Protein AF-A0A2K3MN62-F1 (afdb_monomer_lite)

Structure (mmCIF, N/CA/C/O backbone):
data_AF-A0A2K3MN62-F1
#
_entry.id   AF-A0A2K3MN62-F1
#
loop_
_atom_site.group_PDB
_atom_site.id
_atom_site.type_symbol
_atom_site.label_atom_id
_atom_site.label_alt_id
_atom_site.label_comp_id
_atom_site.label_asym_id
_atom_site.label_entity_id
_atom_site.label_seq_id
_atom_site.pdbx_PDB_ins_code
_atom_site.Cartn_x
_atom_site.Cartn_y
_atom_site.Cartn_z
_atom_site.occupancy
_atom_site.B_iso_or_equiv
_atom_site.auth_seq_id
_atom_site.auth_comp_id
_atom_site.auth_asym_id
_atom_site.auth_atom_id
_atom_site.pdbx_PDB_model_num
ATOM 1 N N . MET A 1 1 ? -57.648 18.304 -19.392 1.00 37.34 1 MET A N 1
ATOM 2 C CA . MET A 1 1 ? -56.948 17.079 -18.950 1.00 37.34 1 MET A CA 1
ATOM 3 C C . MET A 1 1 ? -55.501 17.465 -18.726 1.00 37.34 1 MET A C 1
ATOM 5 O O . MET A 1 1 ? -54.920 18.055 -19.623 1.00 37.34 1 MET A O 1
ATOM 9 N N . ASN A 1 2 ? -55.002 17.269 -17.505 1.00 34.69 2 ASN A N 1
ATOM 10 C CA . ASN A 1 2 ? -53.705 17.764 -17.043 1.00 34.69 2 ASN A CA 1
ATOM 11 C C . ASN A 1 2 ? -52.551 16.911 -17.578 1.00 34.69 2 ASN A C 1
ATOM 13 O O . ASN A 1 2 ? -52.495 15.717 -17.295 1.00 34.69 2 ASN A O 1
ATOM 17 N N . GLU A 1 3 ? -51.595 17.553 -18.243 1.00 41.56 3 GLU A N 1
ATOM 18 C CA . GLU A 1 3 ? -50.238 17.041 -18.423 1.00 41.56 3 GLU A CA 1
ATOM 19 C C . GLU A 1 3 ? -49.426 17.368 -17.165 1.00 41.56 3 GLU A C 1
ATOM 21 O O . GLU A 1 3 ? -48.878 18.455 -17.017 1.00 41.56 3 GLU A O 1
ATOM 26 N N . ASN A 1 4 ? -49.411 16.455 -16.199 1.00 44.94 4 ASN A N 1
ATOM 27 C CA . ASN A 1 4 ? -48.505 16.523 -15.055 1.00 44.94 4 ASN A CA 1
ATOM 28 C C . ASN A 1 4 ? -48.290 15.109 -14.528 1.00 44.94 4 ASN A C 1
ATOM 30 O O . ASN A 1 4 ? -49.004 14.682 -13.631 1.00 44.94 4 ASN A O 1
ATOM 34 N N . LEU A 1 5 ? -47.343 14.377 -15.116 1.00 44.84 5 LEU A N 1
ATOM 35 C CA . LEU A 1 5 ? -46.689 13.216 -14.506 1.00 44.84 5 LEU A CA 1
ATOM 36 C C . LEU A 1 5 ? -45.568 12.745 -15.436 1.00 44.84 5 LEU A C 1
ATOM 38 O O . LEU A 1 5 ? -45.816 12.014 -16.383 1.00 44.84 5 LEU A O 1
ATOM 42 N N . LEU A 1 6 ? -44.359 13.249 -15.191 1.00 41.19 6 LEU A N 1
ATOM 43 C CA . LEU A 1 6 ? -43.084 12.514 -15.135 1.00 41.19 6 LEU A CA 1
ATOM 44 C C . LEU A 1 6 ? -41.941 13.548 -15.066 1.00 41.19 6 LEU A C 1
ATOM 46 O O . LEU A 1 6 ? -41.163 13.735 -15.996 1.00 41.19 6 LEU A O 1
ATOM 50 N N . GLN A 1 7 ? -41.836 14.249 -13.936 1.00 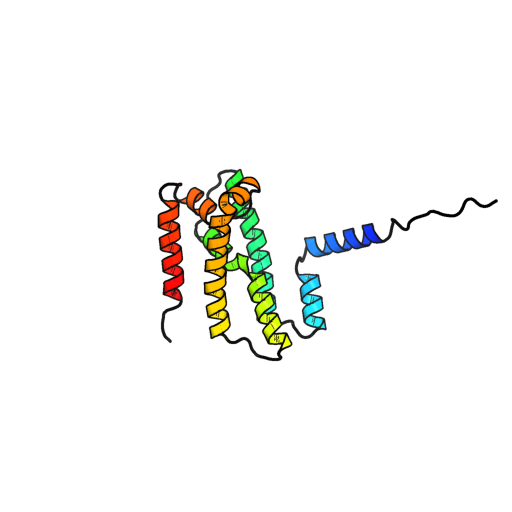39.44 7 GLN A N 1
ATOM 51 C CA . GLN A 1 7 ? -40.562 14.847 -13.538 1.00 39.44 7 GLN A CA 1
ATOM 52 C C . GLN A 1 7 ? -39.901 13.891 -12.551 1.00 39.44 7 GLN A C 1
ATOM 54 O O . GLN A 1 7 ? -40.246 13.844 -11.374 1.00 39.44 7 GLN A O 1
ATOM 59 N N . THR A 1 8 ? -38.964 13.092 -13.054 1.00 39.62 8 THR A N 1
ATOM 60 C CA . THR A 1 8 ? -37.990 12.378 -12.222 1.00 39.62 8 THR A CA 1
ATOM 61 C C . THR A 1 8 ? -37.116 13.397 -11.477 1.00 39.62 8 THR A C 1
ATOM 63 O O . THR A 1 8 ? -36.646 14.349 -12.111 1.00 39.62 8 THR A O 1
ATOM 66 N N . PRO A 1 9 ? -36.850 13.227 -10.170 1.00 37.03 9 PRO A N 1
ATOM 67 C CA . PRO A 1 9 ? -36.097 14.193 -9.377 1.00 37.03 9 PRO A CA 1
ATOM 68 C C . PRO A 1 9 ? -34.590 14.066 -9.659 1.00 37.03 9 PRO A C 1
ATOM 70 O O . PRO A 1 9 ? -33.856 13.484 -8.880 1.00 37.03 9 PRO A O 1
ATOM 73 N N . LYS A 1 10 ? -34.104 14.618 -10.777 1.00 45.34 10 LYS A N 1
ATOM 74 C CA . LYS A 1 10 ? -32.684 14.521 -11.183 1.00 45.34 10 LYS A CA 1
ATOM 75 C C . LYS A 1 10 ? -31.728 15.540 -10.534 1.00 45.34 10 LYS A C 1
ATOM 77 O O . LYS A 1 10 ? -30.553 15.542 -10.852 1.00 45.34 10 LYS A O 1
ATOM 82 N N . ARG A 1 11 ? -32.195 16.433 -9.649 1.00 44.00 11 ARG A N 1
ATOM 83 C CA . ARG A 1 11 ? -31.431 17.650 -9.277 1.00 44.00 11 ARG A CA 1
ATOM 84 C C . ARG A 1 11 ? -30.810 17.680 -7.875 1.00 44.00 11 ARG A C 1
ATOM 86 O O . ARG A 1 11 ? -30.104 18.636 -7.572 1.00 44.00 11 ARG A O 1
ATOM 93 N N . LYS A 1 12 ? -31.100 16.705 -7.005 1.00 44.28 12 LYS A N 1
ATOM 94 C CA . LYS A 1 12 ? -30.534 16.650 -5.638 1.00 44.28 12 LYS A CA 1
ATOM 95 C C . LYS A 1 12 ? -29.323 15.726 -5.529 1.00 44.28 12 LYS A C 1
ATOM 97 O O . LYS A 1 12 ? -28.398 16.070 -4.800 1.00 44.28 12 LYS A O 1
ATOM 102 N N . ASP A 1 13 ? -29.306 14.636 -6.290 1.00 50.78 13 ASP A N 1
ATOM 103 C CA . ASP A 1 13 ? -28.232 13.644 -6.212 1.00 50.78 13 ASP A CA 1
ATOM 104 C C . ASP A 1 13 ? -26.922 14.178 -6.802 1.00 50.78 13 ASP A C 1
ATOM 106 O O . ASP A 1 13 ? -25.899 14.103 -6.141 1.00 50.78 13 ASP A O 1
ATOM 110 N N . GLU A 1 14 ? -26.954 14.862 -7.952 1.00 53.00 14 GLU A N 1
ATOM 111 C CA . GLU A 1 14 ? -25.745 15.421 -8.590 1.00 53.00 14 GLU A CA 1
ATOM 112 C C . GLU A 1 14 ? -24.998 16.429 -7.701 1.00 53.00 14 GLU A C 1
ATOM 114 O O . GLU A 1 14 ? -23.770 16.457 -7.694 1.00 53.00 14 GLU A O 1
ATOM 119 N N . LYS A 1 15 ? -25.728 17.233 -6.917 1.00 51.88 15 LYS A N 1
ATOM 120 C CA . LYS A 1 15 ? -25.127 18.214 -6.006 1.00 51.88 15 LYS A CA 1
ATOM 121 C C . LYS A 1 15 ? -24.518 17.542 -4.774 1.00 51.88 15 LYS A C 1
ATOM 123 O O . LYS A 1 15 ? -23.412 17.890 -4.389 1.00 51.88 15 LYS A O 1
ATOM 128 N N . ALA A 1 16 ? -25.200 16.548 -4.203 1.00 54.53 16 ALA A N 1
ATOM 129 C CA . ALA A 1 16 ? -24.661 15.764 -3.095 1.00 54.53 16 ALA A CA 1
ATOM 130 C C . ALA A 1 16 ? -23.420 14.962 -3.521 1.00 54.53 16 ALA A C 1
ATOM 132 O O . ALA A 1 16 ? -22.454 14.886 -2.770 1.00 54.53 16 ALA A O 1
ATOM 133 N N . THR A 1 17 ? -23.405 14.419 -4.742 1.00 55.78 17 THR A N 1
ATOM 134 C CA . THR A 1 17 ? -22.232 13.743 -5.308 1.00 55.78 17 THR A CA 1
ATOM 135 C C . THR A 1 17 ? -21.089 14.723 -5.570 1.00 55.78 17 THR A C 1
ATOM 137 O O . THR A 1 17 ? -19.954 14.401 -5.247 1.00 55.78 17 THR A O 1
ATOM 140 N N . GLN A 1 18 ? -21.355 15.926 -6.090 1.00 57.38 18 GLN A N 1
ATOM 141 C CA . GLN A 1 18 ? -20.327 16.962 -6.263 1.00 57.38 18 GLN A CA 1
ATOM 142 C C . GLN A 1 18 ? -19.754 17.456 -4.930 1.00 57.38 18 GLN A C 1
ATOM 144 O O . GLN A 1 18 ? -18.541 17.619 -4.821 1.00 57.38 18 GLN A O 1
ATOM 149 N N . ASP A 1 19 ? -20.597 17.639 -3.913 1.00 57.22 19 ASP A N 1
ATOM 150 C CA . ASP A 1 19 ? -20.166 18.048 -2.575 1.00 57.22 19 ASP A CA 1
ATOM 151 C C . ASP A 1 19 ? -19.319 16.938 -1.917 1.00 57.22 19 ASP A C 1
ATOM 153 O O . ASP A 1 19 ? -18.248 17.225 -1.382 1.00 57.22 19 ASP A O 1
ATOM 157 N N . LEU A 1 20 ? -19.716 15.664 -2.048 1.00 54.09 20 LEU A N 1
ATOM 158 C CA . LEU A 1 20 ? -18.921 14.510 -1.607 1.00 54.09 20 LEU A CA 1
ATOM 159 C C . LEU A 1 20 ? -17.579 14.425 -2.346 1.00 54.09 20 LEU A C 1
ATOM 161 O O . LEU A 1 20 ? -16.540 14.329 -1.703 1.00 54.09 20 LEU A O 1
ATOM 165 N N . VAL A 1 21 ? -17.578 14.532 -3.679 1.00 58.81 21 VAL A N 1
ATOM 166 C CA . VAL A 1 21 ? -16.357 14.535 -4.506 1.00 58.81 21 VAL A CA 1
ATOM 167 C C . VAL A 1 21 ? -15.427 15.683 -4.111 1.00 58.81 21 VAL A C 1
ATOM 169 O O . VAL A 1 21 ? -14.222 15.472 -4.007 1.00 58.81 21 VAL A O 1
ATOM 172 N N . SER A 1 22 ? -15.963 16.871 -3.815 1.00 58.47 22 SER A N 1
ATOM 173 C CA . SER A 1 22 ? -15.163 18.008 -3.341 1.00 58.47 22 SER A CA 1
ATOM 174 C C . SER A 1 22 ? -14.563 17.770 -1.951 1.00 58.47 22 SER A C 1
ATOM 176 O O . SER A 1 22 ? -13.442 18.196 -1.693 1.00 58.47 22 SER A O 1
ATOM 178 N N . CYS A 1 23 ? -15.269 17.036 -1.085 1.00 53.66 23 CYS A N 1
ATOM 179 C CA . CYS A 1 23 ? -14.828 16.701 0.267 1.00 53.66 23 CYS A CA 1
ATOM 180 C C . CYS A 1 23 ? -13.682 15.672 0.248 1.00 53.66 23 CYS A C 1
ATOM 182 O O . CYS A 1 23 ? -12.660 15.894 0.894 1.00 53.66 23 CYS A O 1
ATOM 184 N N . PHE A 1 24 ? -13.794 14.625 -0.581 1.00 58.75 24 PHE A N 1
ATOM 185 C CA . PHE A 1 24 ? -12.728 13.633 -0.794 1.00 58.75 24 PHE A CA 1
ATOM 186 C C . PHE A 1 24 ? -11.491 14.205 -1.503 1.00 58.75 24 PHE A C 1
ATOM 188 O O . PHE A 1 24 ? -10.403 13.652 -1.384 1.00 58.75 24 PHE A O 1
ATOM 195 N N . SER A 1 25 ? -11.644 15.306 -2.249 1.00 63.03 25 SER A N 1
ATOM 196 C CA . SER A 1 25 ? -10.536 15.943 -2.978 1.00 63.03 25 SER A CA 1
ATOM 197 C C . SER A 1 25 ? -9.485 16.580 -2.062 1.00 63.03 25 SER A C 1
ATOM 199 O O . SER A 1 25 ? -8.339 16.731 -2.477 1.00 63.03 25 SER A O 1
ATOM 201 N N . THR A 1 26 ? -9.868 16.999 -0.852 1.00 70.75 26 THR A N 1
ATOM 202 C CA . THR A 1 26 ? -8.968 17.679 0.099 1.00 70.75 26 THR A CA 1
ATOM 203 C C . THR A 1 26 ? -8.601 16.830 1.307 1.00 70.75 26 THR A C 1
ATOM 205 O O . THR A 1 26 ? -7.539 17.049 1.878 1.00 70.75 26 THR A O 1
ATOM 208 N N . ASP A 1 27 ? -9.475 15.902 1.694 1.00 81.69 27 ASP A N 1
ATOM 209 C CA . ASP A 1 27 ? -9.282 14.993 2.823 1.00 81.69 27 ASP A CA 1
ATOM 210 C C . ASP A 1 27 ? -9.977 13.659 2.491 1.00 81.69 27 ASP A C 1
ATOM 212 O O . ASP A 1 27 ? -11.195 13.525 2.674 1.00 81.69 27 ASP A O 1
ATOM 216 N N . PRO A 1 28 ? -9.248 12.685 1.916 1.00 84.94 28 PRO A N 1
ATOM 217 C CA . PRO A 1 28 ? -9.854 11.452 1.431 1.00 84.94 28 PRO A CA 1
ATOM 218 C C . PRO A 1 28 ? -10.399 10.578 2.564 1.00 84.94 28 PRO A C 1
ATOM 220 O O . PRO A 1 28 ? -11.356 9.830 2.348 1.00 84.94 28 PRO A O 1
ATOM 223 N N . PHE A 1 29 ? -9.844 10.693 3.774 1.00 91.44 29 PHE A N 1
ATOM 224 C CA . PHE A 1 29 ? -10.260 9.896 4.926 1.00 91.44 29 PHE A CA 1
ATOM 225 C C . PHE A 1 29 ? -11.131 10.659 5.925 1.00 91.44 29 PHE A C 1
ATOM 227 O O . PHE A 1 29 ? -11.757 10.017 6.765 1.00 91.44 29 PHE A O 1
ATOM 234 N N . GLY A 1 30 ? -11.276 11.978 5.822 1.00 90.81 30 GLY A N 1
ATOM 235 C CA . GLY A 1 30 ? -12.077 12.813 6.727 1.00 90.81 30 GLY A CA 1
ATOM 236 C C . GLY A 1 30 ? -13.489 12.296 7.019 1.00 90.81 30 GLY A C 1
ATOM 237 O O . GLY A 1 30 ? -13.876 12.198 8.194 1.00 90.81 30 GLY A O 1
ATOM 238 N N . PRO A 1 31 ? -14.271 11.888 5.998 1.00 91.06 31 PRO A N 1
ATOM 239 C CA . PRO A 1 31 ? -15.571 11.262 6.224 1.00 91.06 31 PRO A CA 1
ATOM 240 C C . PRO A 1 31 ? -15.480 9.965 7.043 1.00 91.06 31 PRO A C 1
ATOM 242 O O . PRO A 1 31 ? -16.325 9.714 7.903 1.00 91.06 31 PRO A O 1
ATOM 245 N N . LEU A 1 32 ? -14.447 9.153 6.806 1.00 92.25 32 LEU A N 1
ATOM 246 C CA . LEU A 1 32 ? -14.221 7.888 7.503 1.00 92.25 32 LEU A CA 1
ATOM 247 C C . LEU A 1 32 ? -13.774 8.115 8.955 1.00 92.25 32 LEU A C 1
ATOM 249 O O . LEU A 1 32 ? -14.336 7.506 9.865 1.00 92.25 32 LEU A O 1
ATOM 253 N N . VAL A 1 33 ? -12.846 9.050 9.179 1.00 94.31 33 VAL A N 1
ATOM 254 C CA . VAL A 1 33 ? -12.392 9.488 10.509 1.00 94.31 33 VAL A CA 1
ATOM 255 C C . VAL A 1 33 ? -13.583 9.958 11.340 1.00 94.31 33 VAL A C 1
ATOM 257 O O . VAL A 1 33 ? -13.785 9.469 12.449 1.00 94.31 33 VAL A O 1
ATOM 260 N N . THR A 1 34 ? -14.448 10.800 10.768 1.00 93.62 34 THR A N 1
ATOM 261 C CA . THR A 1 34 ? -15.668 11.282 11.437 1.00 93.62 34 THR A CA 1
ATOM 262 C C . THR A 1 34 ? -16.569 10.125 11.888 1.00 93.62 34 THR A C 1
ATOM 264 O O . THR A 1 34 ? -17.111 10.141 12.995 1.00 93.62 34 THR A O 1
ATOM 267 N N . ILE A 1 35 ? -16.738 9.095 11.050 1.00 94.56 35 ILE A N 1
ATOM 268 C CA . ILE A 1 35 ? -17.539 7.912 11.396 1.00 94.56 35 ILE A CA 1
ATOM 269 C C . ILE A 1 35 ? -16.867 7.114 12.517 1.00 94.56 35 ILE A C 1
ATOM 271 O O . ILE A 1 35 ? -17.548 6.700 13.458 1.00 94.56 35 ILE A O 1
ATOM 275 N N . PHE A 1 36 ? -15.553 6.897 12.446 1.00 95.81 36 PHE A N 1
ATOM 276 C CA . PHE A 1 36 ? -14.817 6.173 13.481 1.00 95.81 36 PHE A CA 1
ATOM 277 C C . PHE A 1 36 ? -14.880 6.892 14.829 1.00 95.81 36 PHE A C 1
ATOM 279 O O . PHE A 1 36 ? -15.127 6.241 15.844 1.00 95.81 36 PHE A O 1
ATOM 286 N N . GLU A 1 37 ? -14.763 8.218 14.853 1.00 95.31 37 GLU A N 1
ATOM 287 C CA . GLU A 1 37 ? -14.919 9.021 16.070 1.00 95.31 37 GLU A CA 1
ATOM 288 C C . GLU A 1 37 ? -16.318 8.884 16.670 1.00 95.31 37 GLU A C 1
ATOM 290 O O . GLU A 1 37 ? -16.462 8.557 17.848 1.00 95.31 37 GLU A O 1
ATOM 295 N N . GLN A 1 38 ? -17.367 9.056 15.858 1.00 96.31 38 GLN A N 1
ATOM 296 C CA . GLN A 1 38 ? -18.760 8.951 16.314 1.00 96.31 38 GLN A CA 1
ATOM 297 C C . GLN A 1 38 ? -19.103 7.568 16.878 1.00 96.31 38 GLN A C 1
ATOM 299 O O . GLN A 1 38 ? -20.002 7.436 17.711 1.00 96.31 38 GLN A O 1
ATOM 304 N N . ARG A 1 39 ? -18.410 6.527 16.411 1.00 94.88 39 ARG A N 1
ATOM 305 C CA . ARG A 1 39 ? -18.577 5.143 16.867 1.00 94.88 39 ARG A CA 1
ATOM 306 C C . ARG A 1 39 ? -17.635 4.768 18.014 1.00 94.88 39 ARG A C 1
ATOM 308 O O . ARG A 1 39 ? -17.741 3.648 18.502 1.00 94.88 39 ARG A O 1
ATOM 315 N N . GLY A 1 40 ? -16.749 5.668 18.447 1.00 94.62 40 GLY A N 1
ATOM 316 C CA . GLY A 1 40 ? -15.738 5.385 19.468 1.00 94.62 40 GLY A CA 1
ATOM 317 C C . GLY A 1 40 ? -14.683 4.368 19.021 1.00 94.62 40 GLY A C 1
ATOM 318 O O . GLY A 1 40 ? -14.126 3.669 19.858 1.00 94.62 40 GLY A O 1
ATOM 319 N N . LEU A 1 41 ? -14.452 4.252 17.709 1.00 96.44 41 LEU A N 1
ATOM 320 C CA . LEU A 1 41 ? -13.504 3.318 17.092 1.00 96.44 41 LEU A CA 1
ATOM 321 C C . LEU A 1 41 ? -12.178 3.982 16.709 1.00 96.44 41 LEU A C 1
ATOM 323 O O . LEU A 1 41 ? -11.214 3.275 16.429 1.00 96.44 41 LEU A O 1
ATOM 327 N N . LEU A 1 42 ? -12.118 5.317 16.655 1.00 96.75 42 LEU A N 1
ATOM 328 C CA . LEU A 1 42 ? -10.892 6.013 16.274 1.00 96.75 42 LEU A CA 1
ATOM 329 C C . LEU A 1 42 ? -9.828 5.866 17.370 1.00 96.75 42 LEU A C 1
ATOM 331 O O . LEU A 1 42 ? -10.073 6.145 18.543 1.00 96.75 42 LEU A O 1
ATOM 335 N N . THR A 1 43 ? -8.625 5.475 16.962 1.00 96.00 43 THR A N 1
ATOM 336 C CA . THR A 1 43 ? -7.432 5.438 17.812 1.00 96.00 43 THR A CA 1
ATOM 337 C C . THR A 1 43 ? -6.290 6.154 17.108 1.00 96.00 43 THR A C 1
ATOM 339 O O . THR A 1 43 ? -6.297 6.250 15.883 1.00 96.00 43 THR A O 1
ATOM 342 N N . GLU A 1 44 ? -5.281 6.597 17.862 1.00 95.50 44 GLU A N 1
ATOM 343 C CA . GLU A 1 44 ? -4.066 7.203 17.295 1.00 95.50 44 GLU A CA 1
ATOM 344 C C . GLU A 1 44 ? -3.417 6.298 16.239 1.00 95.50 44 GLU A C 1
ATOM 346 O O . GLU A 1 44 ? -3.034 6.767 15.173 1.00 95.50 44 GLU A O 1
ATOM 351 N N . ARG A 1 45 ? -3.393 4.982 16.489 1.00 95.12 45 ARG A N 1
ATOM 352 C CA . ARG A 1 45 ? -2.846 4.007 15.544 1.00 95.12 45 ARG A CA 1
ATOM 353 C C . ARG A 1 45 ? -3.660 3.933 14.251 1.00 95.12 45 ARG A C 1
ATOM 355 O O . ARG A 1 45 ? -3.070 3.929 13.185 1.00 95.12 45 ARG A O 1
ATOM 362 N N . ILE A 1 46 ? -4.996 3.929 14.322 1.00 96.31 46 ILE A N 1
ATOM 363 C CA . ILE A 1 46 ? -5.848 3.959 13.115 1.00 96.31 46 ILE A CA 1
ATOM 364 C C . ILE A 1 46 ? -5.640 5.261 12.336 1.00 96.31 46 ILE A C 1
ATOM 366 O O . ILE A 1 46 ? -5.539 5.220 11.115 1.00 96.31 46 ILE A O 1
ATOM 370 N N . THR A 1 47 ? -5.548 6.402 13.024 1.00 96.38 47 THR A N 1
ATOM 371 C CA . THR A 1 47 ? -5.264 7.693 12.381 1.00 96.38 47 THR A CA 1
ATOM 372 C C . THR A 1 47 ? -3.935 7.661 11.629 1.00 96.38 47 THR A C 1
ATOM 374 O O . THR A 1 47 ? -3.864 8.134 10.498 1.00 96.38 47 THR A O 1
ATOM 377 N N . GLU A 1 48 ? -2.900 7.068 12.224 1.00 95.69 48 GLU A N 1
ATOM 378 C CA . GLU A 1 48 ? -1.591 6.955 11.585 1.00 95.69 48 GLU A CA 1
ATOM 379 C C . GLU A 1 48 ? -1.612 6.024 10.365 1.00 95.69 48 GLU A C 1
ATOM 381 O O . GLU A 1 48 ? -1.050 6.369 9.329 1.00 95.69 48 GLU A O 1
ATOM 386 N N . GLU A 1 49 ? -2.327 4.896 10.424 1.00 95.56 49 GLU A N 1
ATOM 387 C CA . GLU A 1 49 ? -2.474 4.031 9.246 1.00 95.56 49 GLU A CA 1
ATOM 388 C C . GLU A 1 49 ? -3.256 4.710 8.111 1.00 95.56 49 GLU A C 1
ATOM 390 O O . GLU A 1 49 ? -2.924 4.544 6.940 1.00 95.56 49 GLU A O 1
ATOM 395 N N . LEU A 1 50 ? -4.257 5.538 8.418 1.00 96.12 50 LEU A N 1
ATOM 396 C CA . LEU A 1 50 ? -4.934 6.336 7.389 1.00 96.12 50 LEU A CA 1
ATOM 397 C C . LEU A 1 50 ? -3.980 7.368 6.766 1.00 96.12 50 LEU A C 1
ATOM 399 O O . LEU A 1 50 ? -3.954 7.523 5.546 1.00 96.12 50 LEU A O 1
ATOM 403 N N . ARG A 1 51 ? -3.125 8.010 7.575 1.00 95.38 51 ARG A N 1
ATOM 404 C CA . ARG A 1 51 ? -2.068 8.909 7.081 1.00 95.38 51 ARG A CA 1
ATOM 405 C C . ARG A 1 51 ? -1.083 8.175 6.164 1.00 95.38 51 ARG A C 1
ATOM 407 O O . ARG A 1 51 ? -0.671 8.724 5.142 1.00 95.38 51 ARG A O 1
ATOM 414 N N . HIS A 1 52 ? -0.727 6.932 6.495 1.00 95.00 52 HIS A N 1
ATOM 415 C CA . HIS A 1 52 ? 0.074 6.066 5.628 1.00 95.00 52 HIS A CA 1
ATOM 416 C C . HIS A 1 52 ? -0.598 5.815 4.275 1.00 95.00 52 HIS A C 1
ATOM 418 O O . HIS A 1 52 ? 0.092 5.834 3.258 1.00 95.00 52 HIS A O 1
ATOM 424 N N . GLY A 1 53 ? -1.923 5.659 4.236 1.00 94.75 53 GLY A N 1
ATOM 425 C CA . GLY A 1 53 ? -2.673 5.538 2.985 1.00 94.75 53 GLY A CA 1
ATOM 426 C C . GLY A 1 53 ? -2.590 6.784 2.098 1.00 94.75 53 GLY A C 1
ATOM 427 O O . GLY A 1 53 ? -2.402 6.676 0.886 1.00 94.75 53 GLY A O 1
ATOM 428 N N . GLU A 1 54 ? -2.660 7.986 2.681 1.00 94.06 54 GLU A N 1
ATOM 429 C CA . GLU A 1 54 ? -2.484 9.236 1.920 1.00 94.06 54 GLU A CA 1
ATOM 430 C C . GLU A 1 54 ? -1.076 9.340 1.332 1.00 94.06 54 GLU A C 1
ATOM 432 O O . GLU A 1 54 ? -0.884 9.742 0.178 1.00 94.06 54 GLU A O 1
ATOM 437 N N . GLU A 1 55 ? -0.088 8.951 2.135 1.00 95.75 55 GLU A N 1
ATOM 438 C CA . GLU A 1 55 ? 1.313 8.945 1.752 1.00 95.75 55 GLU A CA 1
ATOM 439 C C . GLU A 1 55 ? 1.597 7.923 0.645 1.00 95.75 55 GLU A C 1
ATOM 441 O O . GLU A 1 55 ? 2.233 8.277 -0.352 1.00 95.75 55 GLU A O 1
ATOM 446 N N . TYR A 1 56 ? 1.062 6.703 0.764 1.00 95.94 56 TYR A N 1
ATOM 447 C CA . TYR A 1 56 ? 1.098 5.692 -0.292 1.00 95.94 56 TYR A CA 1
ATOM 448 C C . TYR A 1 56 ? 0.520 6.248 -1.589 1.00 95.94 56 TYR A C 1
ATOM 450 O O . TYR A 1 56 ? 1.173 6.194 -2.627 1.00 95.94 56 TYR A O 1
ATOM 458 N N . TRP A 1 57 ? -0.661 6.864 -1.535 1.00 94.62 57 TRP A N 1
ATOM 459 C CA . TRP A 1 57 ? -1.319 7.366 -2.736 1.00 94.62 57 TRP A CA 1
ATOM 460 C C . TRP A 1 57 ? -0.506 8.465 -3.440 1.00 94.62 57 TRP A C 1
ATOM 462 O O . TRP A 1 57 ? -0.436 8.535 -4.671 1.00 94.62 57 TRP A O 1
ATOM 472 N N . ALA A 1 58 ? 0.137 9.358 -2.684 1.00 95.00 58 ALA A N 1
ATOM 473 C CA . ALA A 1 58 ? 1.063 10.337 -3.253 1.00 95.00 58 ALA A CA 1
ATOM 474 C C . ALA A 1 58 ? 2.282 9.668 -3.906 1.00 95.00 58 ALA A C 1
ATOM 476 O O . ALA A 1 58 ? 2.687 10.063 -5.004 1.00 95.00 58 ALA A O 1
ATOM 477 N N . LEU A 1 59 ? 2.831 8.651 -3.250 1.00 96.50 59 LEU A N 1
ATOM 478 C CA . LEU A 1 59 ? 4.025 7.940 -3.679 1.00 96.50 59 LEU A CA 1
ATOM 479 C C . LEU A 1 59 ? 3.783 7.079 -4.923 1.00 96.50 59 LEU A C 1
ATOM 481 O O . LEU A 1 59 ? 4.552 7.159 -5.876 1.00 96.50 59 LEU A O 1
ATOM 485 N N . GLU A 1 60 ? 2.677 6.341 -4.962 1.00 96.25 60 GLU A N 1
ATOM 486 C CA . GLU A 1 60 ? 2.226 5.556 -6.110 1.00 96.25 60 GLU A CA 1
ATOM 487 C C . GLU A 1 60 ? 2.143 6.426 -7.368 1.00 96.25 60 GLU A C 1
ATOM 489 O O . GLU A 1 60 ? 2.757 6.110 -8.387 1.00 96.25 60 GLU A O 1
ATOM 494 N N . ARG A 1 61 ? 1.461 7.577 -7.289 1.00 95.75 61 ARG A N 1
ATOM 495 C CA . ARG A 1 61 ? 1.349 8.508 -8.423 1.00 95.75 61 ARG A CA 1
ATOM 496 C C . ARG A 1 61 ? 2.701 9.051 -8.859 1.00 95.75 61 ARG A C 1
ATOM 498 O O . ARG A 1 61 ? 2.950 9.148 -10.057 1.00 95.75 61 ARG A O 1
ATOM 505 N N . LYS A 1 62 ? 3.573 9.399 -7.908 1.00 96.81 62 LYS A N 1
ATOM 506 C CA . LYS A 1 62 ? 4.939 9.857 -8.199 1.00 96.81 62 LYS A CA 1
ATOM 507 C C . LYS A 1 62 ? 5.714 8.783 -8.971 1.00 96.81 62 LYS A C 1
ATOM 509 O O . LYS A 1 62 ? 6.305 9.090 -10.002 1.00 96.81 62 LYS A O 1
ATOM 514 N N . LEU A 1 63 ? 5.679 7.537 -8.504 1.00 97.50 63 LEU A N 1
ATOM 515 C CA . LEU A 1 63 ? 6.404 6.417 -9.107 1.00 97.50 63 LEU A CA 1
ATOM 516 C C . LEU A 1 63 ? 5.845 6.038 -10.484 1.00 97.50 63 LEU A C 1
ATOM 518 O O . LEU A 1 63 ? 6.602 5.881 -11.440 1.00 97.50 63 LEU A O 1
ATOM 522 N N . CYS A 1 64 ? 4.523 5.963 -10.621 1.00 96.44 64 CYS A N 1
ATOM 523 C CA . CYS A 1 64 ? 3.873 5.647 -11.892 1.00 96.44 64 CYS A CA 1
ATOM 524 C C . CYS A 1 64 ? 4.040 6.772 -12.926 1.00 96.44 64 CYS A C 1
ATOM 526 O O . CYS A 1 64 ? 4.147 6.501 -14.121 1.00 96.44 64 CYS A O 1
ATOM 528 N N . HIS A 1 65 ? 4.111 8.032 -12.488 1.00 96.81 65 HIS A N 1
ATOM 529 C CA . HIS A 1 65 ? 4.458 9.157 -13.359 1.00 96.81 65 HIS A CA 1
ATOM 530 C C . HIS A 1 65 ? 5.913 9.072 -13.838 1.00 96.81 65 HIS A C 1
ATOM 532 O O . HIS A 1 65 ? 6.168 9.207 -15.034 1.00 96.81 65 HIS A O 1
ATOM 538 N N . ALA A 1 66 ? 6.851 8.776 -12.931 1.00 96.69 66 ALA A N 1
ATOM 539 C CA . ALA A 1 66 ? 8.259 8.586 -13.275 1.00 96.69 66 ALA A CA 1
ATOM 540 C C . ALA A 1 66 ? 8.462 7.433 -14.275 1.00 96.69 66 ALA A C 1
ATOM 542 O O . ALA A 1 66 ? 9.290 7.537 -15.177 1.00 96.69 66 ALA A O 1
ATOM 543 N N . LEU A 1 67 ? 7.666 6.361 -14.175 1.00 94.69 67 LEU A N 1
ATOM 544 C CA . LEU A 1 67 ? 7.679 5.268 -15.150 1.00 94.69 67 LEU A CA 1
ATOM 545 C C . LEU A 1 67 ? 7.283 5.719 -16.560 1.00 94.69 67 LEU A C 1
ATOM 547 O O . LEU A 1 67 ? 7.933 5.308 -17.517 1.00 94.69 67 LEU A O 1
ATOM 551 N N . ILE A 1 68 ? 6.247 6.554 -16.694 1.00 94.88 68 ILE A N 1
ATOM 552 C CA . ILE A 1 68 ? 5.789 7.060 -17.999 1.00 94.88 68 ILE A CA 1
ATOM 553 C C . ILE A 1 68 ? 6.828 7.990 -18.632 1.00 94.88 68 ILE A C 1
ATOM 555 O O 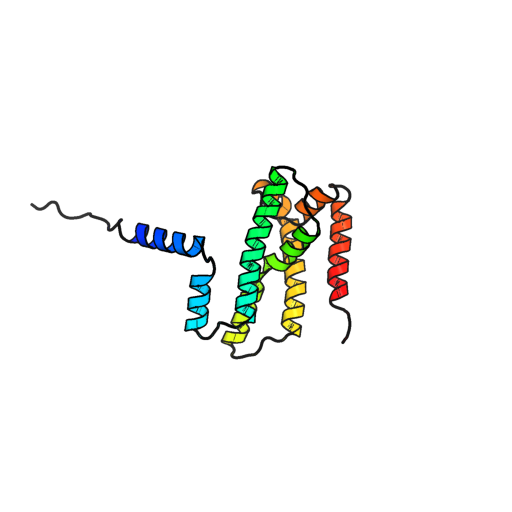. ILE A 1 68 ? 7.062 7.911 -19.835 1.00 94.88 68 ILE A O 1
ATOM 559 N N . ASN A 1 69 ? 7.430 8.878 -17.841 1.00 95.62 69 ASN A N 1
ATOM 560 C CA . ASN A 1 69 ? 8.376 9.874 -18.355 1.00 95.62 69 ASN A CA 1
ATOM 561 C C . ASN A 1 69 ? 9.821 9.371 -18.427 1.00 95.62 69 ASN A C 1
ATOM 563 O O . ASN A 1 69 ? 10.706 10.123 -18.823 1.00 95.62 69 ASN A O 1
ATOM 567 N N . GLU A 1 70 ? 10.059 8.121 -18.030 1.00 92.44 70 GLU A N 1
ATOM 568 C CA . GLU A 1 70 ? 11.393 7.535 -17.910 1.00 92.44 70 GLU A CA 1
ATOM 569 C C . GLU A 1 70 ? 12.312 8.300 -16.936 1.00 92.44 70 GLU A C 1
ATOM 571 O O . GLU A 1 70 ? 13.537 8.236 -17.050 1.00 92.44 70 GLU A O 1
ATOM 576 N N . ASP A 1 71 ? 11.744 8.945 -15.917 1.00 95.56 71 ASP A N 1
ATOM 577 C CA . ASP A 1 71 ? 12.502 9.632 -14.869 1.00 95.56 71 ASP A CA 1
ATOM 578 C C . ASP A 1 71 ? 13.228 8.636 -13.943 1.00 95.56 71 ASP A C 1
ATOM 580 O O . ASP A 1 71 ? 12.949 7.432 -13.921 1.00 95.56 71 ASP A O 1
ATOM 584 N N . GLU A 1 72 ? 14.194 9.137 -13.169 1.00 94.88 72 GLU A N 1
ATOM 585 C CA . GLU A 1 72 ? 14.892 8.345 -12.155 1.00 94.88 72 GLU A CA 1
ATOM 586 C C . GLU A 1 72 ? 13.926 7.888 -11.050 1.00 94.88 72 GLU A C 1
ATOM 588 O O . GLU A 1 72 ? 13.174 8.684 -10.486 1.00 94.88 72 GLU A O 1
ATOM 593 N N . ILE A 1 73 ? 13.979 6.595 -10.718 1.00 96.50 73 ILE A N 1
ATOM 594 C CA . ILE A 1 73 ? 13.220 5.999 -9.617 1.00 96.50 73 ILE A CA 1
ATOM 595 C C . ILE A 1 73 ? 14.188 5.642 -8.496 1.00 96.50 73 ILE A C 1
ATOM 597 O O . ILE A 1 73 ? 15.123 4.866 -8.696 1.00 96.50 73 ILE A O 1
ATOM 601 N N . LEU A 1 74 ? 13.940 6.188 -7.307 1.00 95.06 74 LEU A N 1
ATOM 602 C CA . LEU A 1 74 ? 14.724 5.887 -6.116 1.00 95.06 74 LEU A CA 1
ATOM 603 C C . LEU A 1 74 ? 14.214 4.605 -5.462 1.00 95.06 74 LEU A C 1
ATOM 605 O O . LEU A 1 74 ? 13.012 4.438 -5.256 1.00 95.06 74 LEU A O 1
ATOM 609 N N . ILE A 1 75 ? 15.138 3.720 -5.083 1.00 92.81 75 ILE A N 1
ATOM 610 C CA . ILE A 1 75 ? 14.781 2.472 -4.401 1.00 92.81 75 ILE A CA 1
ATOM 611 C C . ILE A 1 75 ? 14.048 2.748 -3.083 1.00 92.81 75 ILE A C 1
ATOM 613 O O . ILE A 1 75 ? 13.042 2.105 -2.818 1.00 92.81 75 ILE A O 1
ATOM 617 N N . ASP A 1 76 ? 14.459 3.758 -2.314 1.00 93.19 76 ASP A N 1
ATOM 618 C CA . ASP A 1 76 ? 13.830 4.094 -1.029 1.00 93.19 76 ASP A CA 1
ATOM 619 C C . ASP A 1 76 ? 12.345 4.467 -1.176 1.00 93.19 76 ASP A C 1
ATOM 621 O O . ASP A 1 76 ? 11.530 4.096 -0.332 1.00 93.19 76 ASP A O 1
ATOM 625 N N . ASP A 1 77 ? 11.972 5.143 -2.270 1.00 95.62 77 ASP A N 1
ATOM 626 C CA . ASP A 1 77 ? 10.572 5.453 -2.579 1.00 95.62 77 ASP A CA 1
ATOM 627 C C . ASP A 1 77 ? 9.778 4.172 -2.883 1.00 95.62 77 ASP A C 1
ATOM 629 O O . ASP A 1 77 ? 8.663 4.001 -2.401 1.00 95.62 77 ASP A O 1
ATOM 633 N N . VAL A 1 78 ? 10.350 3.241 -3.650 1.00 94.19 78 VAL A N 1
ATOM 634 C CA . VAL A 1 78 ? 9.703 1.955 -3.969 1.00 94.19 78 VAL A CA 1
ATOM 635 C C . VAL A 1 78 ? 9.499 1.130 -2.703 1.00 94.19 78 VAL A C 1
ATOM 637 O O . VAL A 1 78 ? 8.411 0.624 -2.455 1.00 94.19 78 VAL A O 1
ATOM 640 N N . MET A 1 79 ? 10.531 1.042 -1.871 1.00 90.31 79 MET A N 1
ATOM 641 C CA . MET A 1 79 ? 10.517 0.287 -0.619 1.00 90.31 79 MET A CA 1
ATOM 642 C C . MET A 1 79 ? 9.453 0.830 0.330 1.00 90.31 79 MET A C 1
ATOM 644 O O . MET A 1 79 ? 8.662 0.079 0.897 1.00 90.31 79 MET A O 1
ATOM 648 N N . LYS A 1 80 ? 9.389 2.158 0.447 1.00 92.69 80 LYS A N 1
ATOM 649 C CA . LYS A 1 80 ? 8.364 2.833 1.228 1.00 92.69 80 LYS A CA 1
ATOM 650 C C . LYS A 1 80 ? 6.963 2.571 0.674 1.00 92.69 80 LYS A C 1
ATOM 652 O O . LYS A 1 80 ? 6.066 2.302 1.461 1.00 92.69 80 LYS A O 1
ATOM 657 N N . ALA A 1 81 ? 6.769 2.596 -0.646 1.00 94.44 81 ALA A N 1
ATOM 658 C CA . ALA A 1 81 ? 5.466 2.318 -1.250 1.00 94.44 81 ALA A CA 1
ATOM 659 C C . ALA A 1 81 ? 4.957 0.920 -0.888 1.00 94.44 81 ALA A C 1
ATOM 661 O O . ALA A 1 81 ? 3.819 0.793 -0.449 1.00 94.44 81 ALA A O 1
ATOM 662 N N . ILE A 1 82 ? 5.811 -0.103 -0.969 1.00 90.88 82 ILE A N 1
ATOM 663 C CA . ILE A 1 82 ? 5.421 -1.483 -0.642 1.00 90.88 82 ILE A CA 1
ATOM 664 C C . ILE A 1 82 ? 4.993 -1.593 0.827 1.00 90.88 82 ILE A C 1
ATOM 666 O O . ILE A 1 82 ? 3.964 -2.184 1.129 1.00 90.88 82 ILE A O 1
ATOM 670 N N . HIS A 1 83 ? 5.734 -0.964 1.744 1.00 88.44 83 HIS A N 1
ATOM 671 C CA . HIS A 1 83 ? 5.383 -0.962 3.167 1.00 88.44 83 HIS A CA 1
ATOM 672 C C . HIS A 1 83 ? 4.118 -0.166 3.500 1.00 88.44 83 HIS A C 1
ATOM 674 O O . HIS A 1 83 ? 3.538 -0.375 4.561 1.00 88.44 83 HIS A O 1
ATOM 680 N N . LEU A 1 84 ? 3.689 0.768 2.652 1.00 92.88 84 LEU A N 1
ATOM 681 C CA . LEU A 1 84 ? 2.483 1.564 2.893 1.00 92.88 84 LEU A CA 1
ATOM 682 C C . LEU A 1 84 ? 1.251 1.025 2.148 1.00 92.88 84 LEU A C 1
ATOM 684 O O . LEU A 1 84 ? 0.142 1.406 2.514 1.00 92.88 84 LEU A O 1
ATOM 688 N N . LYS A 1 85 ? 1.431 0.145 1.151 1.00 91.25 85 LYS A N 1
ATOM 689 C CA . LYS A 1 85 ? 0.372 -0.340 0.248 1.00 91.25 85 LYS A CA 1
ATOM 690 C C . LYS A 1 85 ? -0.815 -0.947 1.007 1.00 91.25 85 LYS A C 1
ATOM 692 O O . LYS A 1 85 ? -1.944 -0.528 0.783 1.00 91.25 85 LYS A O 1
ATOM 697 N N . SER A 1 86 ? -0.553 -1.804 1.994 1.00 91.50 86 SER A N 1
ATOM 698 C CA . SER A 1 86 ? -1.588 -2.526 2.762 1.00 91.50 86 SER A CA 1
ATOM 699 C C . SER A 1 86 ? -2.096 -1.792 4.016 1.00 91.50 86 SER A C 1
ATOM 701 O O . SER A 1 86 ? -2.474 -2.414 5.015 1.00 91.50 86 SER A O 1
ATOM 703 N N . PHE A 1 87 ? -2.079 -0.457 4.031 1.00 93.19 87 PHE A N 1
ATOM 704 C CA . PHE A 1 87 ? -2.546 0.315 5.191 1.00 93.19 87 PHE A CA 1
ATOM 705 C C . PHE A 1 87 ? -4.006 -0.004 5.568 1.00 93.19 87 PHE A C 1
ATOM 707 O O . PHE A 1 87 ? -4.367 -0.023 6.746 1.00 93.19 87 PHE A O 1
ATOM 714 N N . ASP A 1 88 ? -4.856 -0.271 4.578 1.00 92.50 88 ASP A N 1
ATOM 715 C CA . ASP A 1 88 ? -6.275 -0.570 4.743 1.00 92.50 88 ASP A CA 1
ATOM 716 C C . ASP A 1 88 ? -6.498 -1.907 5.465 1.00 92.50 88 ASP A C 1
ATOM 718 O O . ASP A 1 88 ? -7.360 -2.005 6.345 1.00 92.50 88 ASP A O 1
ATOM 722 N N . TYR A 1 89 ? -5.661 -2.903 5.183 1.00 92.19 89 TYR A N 1
ATOM 723 C CA . TYR A 1 89 ? -5.631 -4.182 5.878 1.00 92.19 89 TYR A CA 1
ATOM 724 C C . TYR A 1 89 ? -5.264 -4.019 7.362 1.00 92.19 89 TYR A C 1
ATOM 726 O O . TYR A 1 89 ? -5.896 -4.625 8.240 1.00 92.19 89 TYR A O 1
ATOM 734 N N . ARG A 1 90 ? -4.303 -3.139 7.678 1.00 93.69 90 ARG A N 1
ATOM 735 C CA . ARG A 1 90 ? -3.971 -2.769 9.067 1.00 93.69 90 ARG A CA 1
ATOM 736 C C . ARG A 1 90 ? -5.117 -2.043 9.755 1.00 93.69 90 ARG A C 1
ATOM 738 O O . ARG A 1 90 ? -5.481 -2.418 10.871 1.00 93.69 90 ARG A O 1
ATOM 745 N N . VAL A 1 91 ? -5.729 -1.057 9.094 1.00 95.38 91 VAL A N 1
ATOM 746 C CA . VAL A 1 91 ? -6.914 -0.352 9.612 1.00 95.38 91 VAL A CA 1
ATOM 747 C C . VAL A 1 91 ? -8.029 -1.350 9.926 1.00 95.38 91 VAL A C 1
ATOM 749 O O . VAL A 1 91 ? -8.590 -1.308 11.021 1.00 95.38 91 VAL A O 1
ATOM 752 N N . LEU A 1 92 ? -8.316 -2.289 9.020 1.00 95.62 92 LEU A N 1
ATOM 753 C CA . LEU A 1 92 ? -9.345 -3.309 9.216 1.00 95.62 92 LEU A CA 1
ATOM 754 C C . LEU A 1 92 ? -9.070 -4.169 10.456 1.00 95.62 92 LEU A C 1
ATOM 756 O O . LEU A 1 92 ? -9.962 -4.352 11.286 1.00 95.62 92 LEU A O 1
ATOM 760 N N . ASN A 1 93 ? -7.841 -4.658 10.627 1.00 95.25 93 ASN A N 1
ATOM 761 C CA . ASN A 1 93 ? -7.476 -5.468 11.790 1.00 95.25 93 ASN A CA 1
ATOM 762 C C . ASN A 1 93 ? -7.555 -4.676 13.102 1.00 95.25 93 ASN A C 1
ATOM 764 O O . ASN A 1 93 ? -8.091 -5.170 14.096 1.00 95.25 93 ASN A O 1
ATOM 768 N N . LEU A 1 94 ? -7.105 -3.421 13.109 1.00 95.81 94 LEU A N 1
ATOM 769 C CA . LEU A 1 94 ? -7.231 -2.544 14.274 1.00 95.81 94 LEU A CA 1
ATOM 770 C C . LEU A 1 94 ? -8.696 -2.292 14.641 1.00 95.81 94 LEU A C 1
ATOM 772 O O . LEU A 1 94 ? -9.050 -2.335 15.821 1.00 95.81 94 LEU A O 1
ATOM 776 N N . LEU A 1 95 ? -9.565 -2.093 13.648 1.00 96.69 95 LEU A N 1
ATOM 777 C CA . LEU A 1 95 ? -11.003 -1.959 13.869 1.00 96.69 95 LEU A CA 1
ATOM 778 C C . LEU A 1 95 ? -11.603 -3.231 14.475 1.00 96.69 95 LEU A C 1
ATOM 780 O O . LEU A 1 95 ? -12.423 -3.130 15.386 1.00 96.69 95 LEU A O 1
ATOM 784 N N . LEU A 1 96 ? -11.179 -4.422 14.039 1.00 96.50 96 LEU A N 1
ATOM 785 C CA . LEU A 1 96 ? -11.632 -5.688 14.629 1.00 96.50 96 LEU A CA 1
ATOM 786 C C . LEU A 1 96 ? -11.260 -5.801 16.115 1.00 96.50 96 LEU A C 1
ATOM 788 O O . LEU A 1 96 ? -12.073 -6.298 16.898 1.00 96.50 96 LEU A O 1
ATOM 792 N N . TYR A 1 97 ? -10.090 -5.301 16.523 1.00 96.69 97 TYR A N 1
ATOM 793 C CA . TYR A 1 97 ? -9.719 -5.194 17.939 1.00 96.69 97 TYR A CA 1
ATOM 794 C C . TYR A 1 97 ? -10.613 -4.210 18.700 1.00 96.69 97 TYR A C 1
ATOM 796 O O . TYR A 1 97 ? -11.138 -4.555 19.763 1.00 96.69 97 TYR A O 1
ATOM 804 N N . GLN A 1 98 ? -10.846 -3.016 18.141 1.00 95.31 98 GLN A N 1
ATOM 805 C CA . GLN A 1 98 ? -11.711 -2.010 18.768 1.00 95.31 98 GLN A CA 1
ATOM 806 C C . GLN A 1 98 ? -13.145 -2.518 18.945 1.00 95.31 98 GLN A C 1
ATOM 808 O O . GLN A 1 98 ? -13.735 -2.353 20.011 1.00 95.31 98 GLN A O 1
ATOM 813 N N . LEU A 1 99 ? -13.688 -3.215 17.943 1.00 96.44 99 LEU A N 1
ATOM 814 C CA . LEU A 1 99 ? -15.024 -3.812 17.998 1.00 96.44 99 LEU A CA 1
ATOM 815 C C . LEU A 1 99 ? -15.148 -4.910 19.066 1.00 96.44 99 LEU A C 1
ATOM 817 O O . LEU A 1 99 ? -16.237 -5.124 19.595 1.00 96.44 99 LEU A O 1
ATOM 821 N N . GLN A 1 100 ? -14.049 -5.588 19.405 1.00 96.00 100 GLN A N 1
ATOM 822 C CA . GLN A 1 100 ? -13.995 -6.571 20.492 1.00 96.00 100 GLN A CA 1
ATOM 823 C C . GLN A 1 100 ? -13.755 -5.933 21.869 1.00 96.00 100 GLN A C 1
ATOM 825 O O . GLN A 1 100 ? -13.796 -6.633 22.881 1.00 96.00 100 GLN A O 1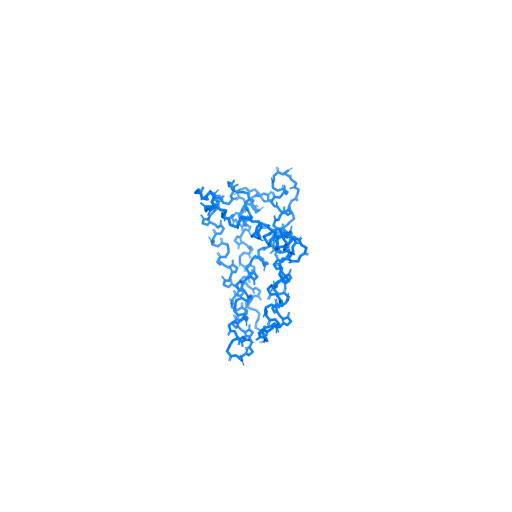
ATOM 830 N N . GLY A 1 101 ? -13.495 -4.623 21.932 1.00 94.81 101 GLY A N 1
ATOM 831 C CA . GLY A 1 101 ? -13.075 -3.946 23.160 1.00 94.81 101 GLY A CA 1
ATOM 832 C C . GLY A 1 101 ? -11.697 -4.404 23.652 1.00 94.81 101 GLY A C 1
ATOM 833 O O . GLY A 1 101 ? -11.414 -4.320 24.847 1.00 94.81 101 GLY A O 1
ATOM 834 N N . ALA A 1 102 ? -10.857 -4.919 22.751 1.00 93.94 102 ALA A N 1
ATOM 835 C CA . ALA A 1 102 ? -9.534 -5.442 23.056 1.00 93.94 102 ALA A CA 1
ATOM 836 C C . ALA A 1 102 ? -8.439 -4.484 22.571 1.00 93.94 102 ALA A C 1
ATOM 838 O O . ALA A 1 102 ? -8.579 -3.796 21.559 1.00 93.94 102 ALA A O 1
ATOM 839 N N . LYS A 1 103 ? -7.310 -4.458 23.286 1.00 93.44 103 LYS A N 1
ATOM 840 C CA . LYS A 1 103 ? -6.096 -3.809 22.782 1.00 93.44 103 LYS A CA 1
ATOM 841 C C . LYS A 1 103 ? -5.513 -4.669 21.657 1.00 93.44 103 LYS A C 1
ATOM 843 O O . LYS A 1 103 ? -5.533 -5.893 21.770 1.00 93.44 103 LYS A O 1
ATOM 848 N N . ALA A 1 104 ? -4.982 -4.028 20.616 1.00 93.81 104 ALA A N 1
ATOM 849 C CA . ALA A 1 104 ? -4.225 -4.717 19.577 1.00 93.81 104 ALA A CA 1
ATOM 850 C C . ALA A 1 104 ? -3.070 -5.519 20.199 1.00 93.81 104 ALA A C 1
ATOM 852 O O . ALA A 1 104 ? -2.337 -5.003 21.048 1.00 93.81 104 ALA A O 1
ATOM 853 N N . ASP A 1 105 ? -2.950 -6.783 19.801 1.00 94.31 105 ASP A N 1
ATOM 854 C CA . ASP A 1 105 ? -1.829 -7.640 20.175 1.00 94.31 105 ASP A CA 1
ATOM 855 C C . ASP A 1 105 ? -0.651 -7.314 19.255 1.00 94.31 105 ASP A C 1
ATOM 857 O O . ASP A 1 105 ? -0.752 -7.473 18.040 1.00 94.31 105 ASP A O 1
ATOM 861 N N . GLU A 1 106 ? 0.454 -6.832 19.823 1.00 92.00 106 GLU A N 1
ATOM 862 C CA . GLU A 1 106 ? 1.602 -6.390 19.027 1.00 92.00 106 GLU A CA 1
ATOM 863 C C . GLU A 1 106 ? 2.263 -7.536 18.257 1.00 92.00 106 GLU A C 1
ATOM 865 O O . GLU A 1 106 ? 2.680 -7.320 17.124 1.00 92.00 106 GLU A O 1
ATOM 870 N N . LEU A 1 107 ? 2.279 -8.758 18.805 1.00 92.81 107 LEU A N 1
ATOM 871 C CA . LEU A 1 107 ? 2.827 -9.918 18.100 1.00 92.81 107 LEU A CA 1
ATOM 872 C C . LEU A 1 107 ? 1.959 -10.268 16.888 1.00 92.81 107 LEU A C 1
ATOM 874 O O . LEU A 1 107 ? 2.469 -10.604 15.821 1.00 92.81 107 LEU A O 1
ATOM 878 N N . HIS A 1 108 ? 0.636 -10.170 17.038 1.00 91.31 108 HIS A N 1
ATOM 879 C CA . HIS A 1 108 ? -0.270 -10.361 15.911 1.00 91.31 108 HIS A CA 1
ATOM 880 C C . HIS A 1 108 ? -0.084 -9.265 14.858 1.00 91.31 108 HIS A C 1
ATOM 882 O O . HIS A 1 108 ? -0.016 -9.576 13.674 1.00 91.31 108 HIS A O 1
ATOM 888 N N . MET A 1 109 ? 0.045 -8.000 15.265 1.00 89.94 109 MET A N 1
ATOM 889 C CA . MET A 1 109 ? 0.251 -6.898 14.321 1.00 89.94 109 MET A CA 1
ATOM 890 C C . MET A 1 109 ? 1.592 -7.001 13.579 1.00 89.94 109 MET A C 1
ATOM 892 O O . MET A 1 109 ? 1.642 -6.711 12.386 1.00 89.94 109 MET A O 1
ATOM 896 N N . GLU A 1 110 ? 2.657 -7.448 14.247 1.00 88.06 110 GLU A N 1
ATOM 897 C CA . GLU A 1 110 ? 3.949 -7.729 13.612 1.00 88.06 110 GLU A CA 1
ATOM 898 C C . GLU A 1 110 ? 3.832 -8.870 12.594 1.00 88.06 110 GLU A C 1
ATOM 900 O O . GLU A 1 110 ? 4.263 -8.732 11.448 1.00 88.06 110 GLU A O 1
ATOM 905 N N . PHE A 1 111 ? 3.167 -9.966 12.972 1.00 89.50 111 PHE A N 1
ATOM 906 C CA . PHE A 1 111 ? 2.893 -11.071 12.057 1.00 89.50 111 PHE A CA 1
ATOM 907 C C . PHE A 1 111 ? 2.111 -10.609 10.817 1.00 89.50 111 PHE A C 1
ATOM 909 O O . PHE A 1 111 ? 2.468 -10.969 9.693 1.00 89.50 111 PHE A O 1
ATOM 916 N N . LEU A 1 112 ? 1.068 -9.791 11.005 1.00 88.00 112 LEU A N 1
ATOM 917 C CA . LEU A 1 112 ? 0.281 -9.244 9.899 1.00 88.00 112 LEU A CA 1
ATOM 918 C C . LEU A 1 112 ? 1.136 -8.388 8.963 1.00 88.00 112 LEU A C 1
ATOM 920 O O . LEU A 1 112 ? 0.972 -8.521 7.758 1.00 88.00 112 LEU A O 1
ATOM 924 N N . SER A 1 113 ? 2.073 -7.586 9.481 1.00 85.44 113 SER A N 1
ATOM 925 C CA . SER A 1 113 ? 2.949 -6.750 8.645 1.00 85.44 113 SER A CA 1
ATOM 926 C C . SER A 1 113 ? 3.876 -7.566 7.731 1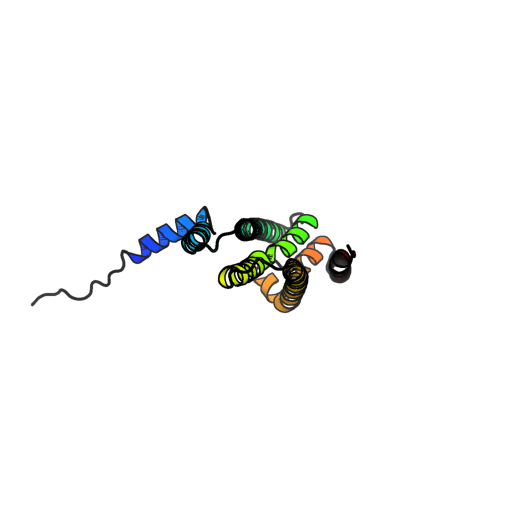.00 85.44 113 SER A C 1
ATOM 928 O O . SER A 1 113 ? 4.157 -7.168 6.602 1.00 85.44 113 SER A O 1
ATOM 930 N N . ILE A 1 114 ? 4.329 -8.739 8.177 1.00 84.81 114 ILE A N 1
ATOM 931 C CA . ILE A 1 114 ? 5.114 -9.645 7.325 1.00 84.81 114 ILE A CA 1
ATOM 932 C C . ILE A 1 114 ? 4.197 -10.343 6.317 1.00 84.81 114 ILE A C 1
ATOM 934 O O . ILE A 1 114 ? 4.533 -10.469 5.140 1.00 84.81 114 ILE A O 1
ATOM 938 N N . SER A 1 115 ? 3.034 -10.811 6.780 1.00 87.62 115 SER A N 1
ATOM 939 C CA . SER A 1 115 ? 2.075 -11.522 5.937 1.00 87.62 115 SER A CA 1
ATOM 940 C C . SER A 1 115 ? 1.520 -10.635 4.826 1.00 87.62 115 SER A C 1
ATOM 942 O O . SER A 1 115 ? 1.406 -11.113 3.704 1.00 87.62 115 SER A O 1
ATOM 944 N N . GLU A 1 116 ? 1.180 -9.376 5.118 1.00 88.75 116 GLU A N 1
ATOM 945 C CA . GLU A 1 116 ? 0.691 -8.420 4.117 1.00 88.75 116 GLU A CA 1
ATOM 946 C C . GLU A 1 116 ? 1.761 -8.199 3.053 1.00 88.75 116 GLU A C 1
ATOM 948 O O . GLU A 1 116 ? 1.494 -8.378 1.875 1.00 88.75 116 GLU A O 1
ATOM 953 N N . PHE A 1 117 ? 3.008 -7.967 3.465 1.00 86.75 117 PHE A N 1
ATOM 954 C CA . PHE A 1 117 ? 4.108 -7.726 2.545 1.00 86.75 117 PHE A CA 1
ATOM 955 C C . PHE A 1 117 ? 4.311 -8.891 1.564 1.00 86.75 117 PHE A C 1
ATOM 957 O O . PHE A 1 117 ? 4.502 -8.682 0.367 1.00 86.75 117 PHE A O 1
ATOM 964 N N . LEU A 1 118 ? 4.247 -10.132 2.057 1.00 89.12 118 LEU A N 1
ATOM 965 C CA . LEU A 1 118 ? 4.359 -11.317 1.205 1.00 89.12 118 LEU A CA 1
ATOM 966 C C . LEU A 1 118 ? 3.167 -11.474 0.256 1.00 89.12 118 LEU A C 1
ATOM 968 O O . LEU A 1 118 ? 3.362 -11.929 -0.872 1.00 89.12 118 LEU A O 1
ATOM 972 N N . VAL A 1 119 ? 1.959 -11.122 0.703 1.00 90.62 119 VAL A N 1
ATOM 973 C CA . VAL A 1 119 ? 0.754 -11.128 -0.137 1.00 90.62 119 VAL A CA 1
ATOM 974 C C . VAL A 1 119 ? 0.876 -10.076 -1.237 1.00 90.62 119 VAL A C 1
ATOM 976 O O . VAL A 1 119 ? 0.777 -10.450 -2.396 1.00 90.62 119 VAL A O 1
ATOM 979 N N . GLU A 1 120 ? 1.242 -8.832 -0.919 1.00 91.00 120 GLU A N 1
ATOM 980 C CA . GLU A 1 120 ? 1.427 -7.761 -1.914 1.00 91.00 120 GLU A CA 1
ATOM 981 C C . GLU A 1 120 ? 2.447 -8.133 -2.992 1.00 91.00 120 GLU A C 1
ATOM 983 O O . GLU A 1 120 ? 2.207 -7.949 -4.181 1.00 91.00 120 GLU A O 1
ATOM 988 N N . VAL A 1 121 ? 3.598 -8.694 -2.599 1.00 91.19 121 VAL A N 1
ATOM 989 C CA . VAL A 1 121 ? 4.600 -9.123 -3.584 1.00 91.19 121 VAL A CA 1
ATOM 990 C C . VAL A 1 121 ? 4.077 -10.294 -4.418 1.00 91.19 121 VAL A C 1
ATOM 992 O O . VAL A 1 121 ? 4.391 -10.381 -5.601 1.00 91.19 121 VAL A O 1
ATOM 995 N N . SER A 1 122 ? 3.305 -11.205 -3.825 1.00 92.56 122 SER A N 1
ATOM 996 C CA . SER A 1 122 ? 2.723 -12.331 -4.563 1.00 92.56 122 SER A CA 1
ATOM 997 C C . SER A 1 122 ? 1.684 -11.862 -5.579 1.00 92.56 122 SER A C 1
ATOM 999 O O . SER A 1 122 ? 1.717 -12.335 -6.715 1.00 92.56 122 SER A O 1
ATOM 1001 N N . ASP A 1 123 ? 0.827 -10.921 -5.189 1.00 94.38 123 ASP A N 1
ATOM 1002 C CA . ASP A 1 123 ? -0.207 -10.334 -6.040 1.00 94.38 123 ASP A CA 1
ATOM 1003 C C . ASP A 1 123 ? 0.438 -9.541 -7.183 1.00 94.38 123 ASP A C 1
ATOM 1005 O O . ASP A 1 123 ? 0.176 -9.836 -8.345 1.00 94.38 123 ASP A O 1
ATOM 1009 N N . ASP A 1 124 ? 1.421 -8.678 -6.901 1.00 95.00 124 ASP A N 1
ATOM 1010 C CA . ASP A 1 124 ? 2.170 -7.961 -7.943 1.00 95.00 124 ASP A CA 1
ATOM 1011 C C . ASP A 1 124 ? 2.875 -8.923 -8.929 1.00 95.00 124 ASP A C 1
ATOM 1013 O O . ASP A 1 124 ? 3.018 -8.640 -10.120 1.00 95.00 124 ASP A O 1
ATOM 1017 N N . LEU A 1 125 ? 3.371 -10.075 -8.469 1.00 95.19 125 LEU A N 1
ATOM 1018 C CA . LEU A 1 125 ? 3.974 -11.061 -9.373 1.00 95.19 125 LEU A CA 1
ATOM 1019 C C . LEU A 1 125 ? 2.931 -11.763 -10.249 1.00 95.19 125 LEU A C 1
ATOM 1021 O O . LEU A 1 125 ? 3.252 -12.148 -11.375 1.00 95.19 125 LEU A O 1
ATOM 1025 N N . TYR A 1 126 ? 1.723 -11.961 -9.729 1.00 97.06 126 TYR A N 1
ATOM 1026 C CA . TYR A 1 126 ? 0.633 -12.615 -10.437 1.00 97.06 126 TYR A CA 1
ATOM 1027 C C . TYR A 1 126 ? -0.034 -11.670 -11.450 1.00 97.06 126 TYR A C 1
ATOM 1029 O O . TYR A 1 126 ? -0.233 -12.065 -12.599 1.00 97.06 126 TYR A O 1
ATOM 1037 N N . ASP A 1 127 ? -0.272 -10.415 -11.064 1.00 96.81 127 ASP A N 1
ATOM 1038 C CA . ASP A 1 127 ? -0.986 -9.391 -11.841 1.00 96.81 127 ASP A CA 1
ATOM 1039 C C . ASP A 1 127 ? -0.056 -8.509 -12.700 1.00 96.81 127 ASP A C 1
ATOM 1041 O O . ASP A 1 127 ? -0.485 -7.520 -13.296 1.00 96.81 127 ASP A O 1
ATOM 1045 N N . TYR A 1 128 ? 1.227 -8.876 -12.821 1.00 97.06 128 TYR A N 1
ATOM 1046 C CA . TYR A 1 128 ? 2.260 -8.067 -13.483 1.00 97.06 128 TYR A CA 1
ATOM 1047 C C . TYR A 1 128 ? 1.854 -7.517 -14.857 1.00 97.06 128 TYR A C 1
ATOM 1049 O O . TYR A 1 128 ? 2.115 -6.353 -15.166 1.00 97.06 128 TYR A O 1
ATOM 1057 N N . GLU A 1 129 ? 1.270 -8.358 -15.714 1.00 97.12 129 GLU A N 1
ATOM 1058 C CA . GLU A 1 129 ? 0.903 -7.947 -17.072 1.00 97.12 129 GLU A CA 1
ATOM 1059 C C . GLU A 1 129 ? -0.203 -6.885 -17.057 1.00 97.12 129 GLU A C 1
ATOM 1061 O O . GLU A 1 129 ? -0.081 -5.875 -17.753 1.00 97.12 129 GLU A O 1
ATOM 1066 N N . ASP A 1 130 ? -1.226 -7.074 -16.225 1.00 97.56 130 ASP A N 1
ATOM 1067 C CA . ASP A 1 130 ? -2.357 -6.156 -16.103 1.00 97.56 130 ASP A CA 1
ATOM 1068 C C . ASP A 1 130 ? -1.916 -4.827 -15.468 1.00 97.56 130 ASP A C 1
ATOM 1070 O O . ASP A 1 130 ? -2.198 -3.757 -16.012 1.00 97.56 130 ASP A O 1
ATOM 1074 N N . ASP A 1 131 ? -1.097 -4.868 -14.412 1.00 96.75 131 ASP A N 1
ATOM 1075 C CA . ASP A 1 131 ? -0.560 -3.662 -13.771 1.00 96.75 131 ASP A CA 1
ATOM 1076 C C . ASP A 1 131 ? 0.298 -2.814 -14.714 1.00 96.75 131 ASP A C 1
ATOM 1078 O O . ASP A 1 131 ? 0.250 -1.578 -14.701 1.00 96.75 131 ASP A O 1
ATOM 1082 N N . VAL A 1 132 ? 1.116 -3.462 -15.551 1.00 96.12 132 VAL A N 1
ATOM 1083 C CA . VAL A 1 132 ? 1.927 -2.763 -16.553 1.00 96.12 132 VAL A CA 1
ATOM 1084 C C . VAL A 1 132 ? 1.033 -2.087 -17.590 1.00 96.12 132 VAL A C 1
ATOM 1086 O O . VAL A 1 132 ? 1.320 -0.952 -17.980 1.00 96.12 132 VAL A O 1
ATOM 1089 N N . LEU A 1 133 ? -0.032 -2.763 -18.030 1.00 96.56 133 LEU A N 1
ATOM 1090 C CA . LEU A 1 133 ? -0.979 -2.237 -19.014 1.00 96.56 133 LEU A CA 1
ATOM 1091 C C . LEU A 1 133 ? -1.782 -1.050 -18.469 1.00 96.56 133 LEU A C 1
ATOM 1093 O O . LEU A 1 133 ? -1.972 -0.065 -19.185 1.00 96.56 133 LEU A O 1
ATOM 1097 N N . GLU A 1 134 ? -2.221 -1.117 -17.213 1.00 96.38 134 GLU A N 1
ATOM 1098 C CA . GLU A 1 134 ? -3.027 -0.077 -16.560 1.00 96.38 134 GLU A CA 1
ATOM 1099 C C . GLU A 1 134 ? -2.194 1.066 -15.963 1.00 96.38 134 GLU A C 1
ATOM 1101 O O . GLU A 1 134 ? -2.725 2.109 -15.583 1.00 96.38 134 GLU A O 1
ATOM 1106 N N . ASN A 1 135 ? -0.870 0.909 -15.954 1.00 96.00 135 ASN A N 1
ATOM 1107 C CA . ASN A 1 135 ? 0.073 1.792 -15.283 1.00 96.00 135 ASN A CA 1
ATOM 1108 C C . ASN A 1 135 ? -0.130 1.872 -13.760 1.00 96.00 135 ASN A C 1
ATOM 1110 O O . ASN A 1 135 ? 0.072 2.930 -13.157 1.00 96.00 135 ASN A O 1
ATOM 1114 N N . ASN A 1 136 ? -0.464 0.740 -13.150 1.00 95.31 136 ASN A N 1
ATOM 1115 C CA . ASN A 1 136 ? -0.519 0.591 -11.705 1.00 95.31 136 ASN A CA 1
ATOM 1116 C C . ASN A 1 136 ? 0.891 0.372 -11.134 1.00 95.31 136 ASN A C 1
ATOM 1118 O O . ASN A 1 136 ? 1.853 0.034 -11.848 1.00 95.31 136 ASN A O 1
ATOM 1122 N N . PHE A 1 137 ? 1.027 0.612 -9.829 1.00 95.88 137 PHE A N 1
ATOM 1123 C CA . PHE A 1 137 ? 2.253 0.299 -9.110 1.00 95.88 137 PHE A CA 1
ATOM 1124 C C . PHE A 1 137 ? 2.420 -1.214 -9.008 1.00 95.88 137 PHE A C 1
ATOM 1126 O O . PHE A 1 137 ? 1.526 -1.908 -8.539 1.00 95.88 137 PHE A O 1
ATOM 1133 N N . ASN A 1 138 ? 3.609 -1.687 -9.376 1.00 96.81 138 ASN A N 1
ATOM 1134 C CA . ASN A 1 138 ? 3.983 -3.088 -9.302 1.00 96.81 138 ASN A CA 1
ATOM 1135 C C . ASN A 1 138 ? 5.461 -3.208 -8.913 1.00 96.81 138 ASN A C 1
ATOM 1137 O O . ASN A 1 138 ? 6.333 -2.623 -9.570 1.00 96.81 138 ASN A O 1
ATOM 1141 N N . VAL A 1 139 ? 5.765 -3.962 -7.858 1.00 95.25 139 VAL A N 1
ATOM 1142 C CA . VAL A 1 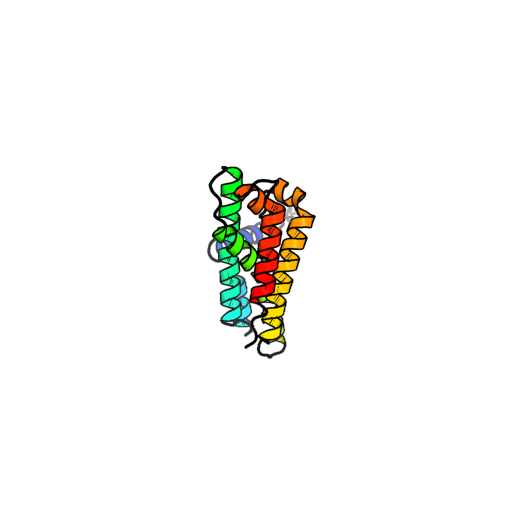139 ? 7.115 -4.067 -7.298 1.00 95.25 139 VAL A CA 1
ATOM 1143 C C . VAL A 1 139 ? 8.122 -4.586 -8.318 1.00 95.25 139 VAL A C 1
ATOM 1145 O O . VAL A 1 139 ? 9.200 -4.006 -8.474 1.00 95.25 139 VAL A O 1
ATOM 1148 N N . LEU A 1 140 ? 7.783 -5.629 -9.079 1.00 95.88 140 LEU A N 1
ATOM 1149 C CA . LEU A 1 140 ? 8.702 -6.188 -10.065 1.00 95.88 140 LEU A CA 1
ATOM 1150 C C . LEU A 1 140 ? 8.963 -5.176 -11.185 1.00 95.88 140 LEU A C 1
ATOM 1152 O O . LEU A 1 140 ? 10.110 -5.011 -11.607 1.00 95.88 140 LEU A O 1
ATOM 1156 N N . ARG A 1 141 ? 7.936 -4.440 -11.624 1.00 96.62 141 ARG A N 1
ATOM 1157 C CA . ARG A 1 141 ? 8.071 -3.374 -12.632 1.00 96.62 141 ARG A CA 1
ATOM 1158 C C . ARG A 1 141 ? 9.045 -2.288 -12.173 1.00 96.62 141 ARG A C 1
ATOM 1160 O O . ARG A 1 141 ? 9.908 -1.877 -12.952 1.00 96.62 141 ARG A O 1
ATOM 1167 N N . MET A 1 142 ? 8.964 -1.877 -10.909 1.00 96.75 142 MET A N 1
ATOM 1168 C CA . MET A 1 142 ? 9.894 -0.905 -10.326 1.00 96.75 142 MET A CA 1
ATOM 1169 C C . MET A 1 142 ? 11.327 -1.442 -10.285 1.00 96.75 142 MET A C 1
ATOM 1171 O O . MET A 1 142 ? 12.262 -0.767 -10.717 1.00 96.75 142 MET A O 1
ATOM 1175 N N . PHE A 1 143 ? 11.514 -2.686 -9.842 1.00 96.62 143 PHE A N 1
ATOM 1176 C CA . PHE A 1 143 ? 12.838 -3.310 -9.794 1.00 96.62 143 PHE A CA 1
ATOM 1177 C C . PHE A 1 143 ? 13.443 -3.478 -11.193 1.00 96.62 143 PHE A C 1
ATOM 1179 O O . PHE A 1 143 ? 14.640 -3.255 -11.372 1.00 96.62 143 PHE A O 1
ATOM 1186 N N . ILE A 1 144 ? 12.634 -3.809 -12.205 1.00 96.69 144 ILE A N 1
ATOM 1187 C CA . ILE A 1 144 ? 13.065 -3.853 -13.610 1.00 96.69 144 ILE A CA 1
ATOM 1188 C C . ILE A 1 144 ? 13.522 -2.470 -14.075 1.00 96.69 144 ILE A C 1
ATOM 1190 O O . ILE A 1 144 ? 14.563 -2.366 -14.724 1.00 96.69 144 ILE A O 1
ATOM 1194 N N . ARG A 1 145 ? 12.796 -1.404 -13.716 1.00 96.12 145 ARG A N 1
ATOM 1195 C CA . ARG A 1 145 ? 13.162 -0.030 -14.080 1.00 96.12 145 ARG A CA 1
ATOM 1196 C C . ARG A 1 145 ? 14.477 0.432 -13.441 1.00 96.12 145 ARG A C 1
ATOM 1198 O O . ARG A 1 145 ? 15.196 1.203 -14.077 1.00 96.12 145 ARG A O 1
ATOM 1205 N N . ILE A 1 146 ? 14.786 -0.021 -12.225 1.00 96.50 146 ILE A N 1
ATOM 1206 C CA . ILE A 1 146 ? 16.000 0.359 -11.480 1.00 96.50 146 ILE A CA 1
ATOM 1207 C C . ILE A 1 146 ? 17.207 -0.497 -11.893 1.00 96.50 146 ILE A C 1
ATOM 1209 O O . ILE A 1 146 ? 18.278 0.033 -12.179 1.00 96.50 146 ILE A O 1
ATOM 1213 N N . TYR A 1 147 ? 17.050 -1.822 -11.919 1.00 96.56 147 TYR A N 1
ATOM 1214 C CA . TYR A 1 147 ? 18.166 -2.773 -12.035 1.00 96.56 147 TYR A CA 1
ATOM 1215 C C . TYR A 1 147 ? 18.272 -3.451 -13.407 1.00 96.56 147 TYR A C 1
ATOM 1217 O O . TYR A 1 147 ? 19.268 -4.123 -13.691 1.00 96.56 147 TYR A O 1
ATOM 1225 N N . GLY A 1 148 ? 17.256 -3.300 -14.257 1.00 96.56 148 GLY A N 1
ATOM 1226 C CA . GLY A 1 148 ? 17.122 -4.017 -15.520 1.00 96.56 148 GLY A CA 1
ATOM 1227 C C . GLY A 1 148 ? 16.524 -5.418 -15.356 1.00 96.56 148 GLY A C 1
ATOM 1228 O O . GLY A 1 148 ? 16.649 -6.067 -14.315 1.00 96.56 148 GLY A O 1
ATOM 1229 N N . ALA A 1 149 ? 15.895 -5.913 -16.427 1.00 95.69 149 ALA A N 1
ATOM 1230 C CA . ALA A 1 149 ? 15.121 -7.159 -16.420 1.00 95.69 149 ALA A CA 1
ATOM 1231 C C . ALA A 1 149 ? 15.918 -8.404 -15.994 1.00 95.69 149 ALA A C 1
ATOM 1233 O O . ALA A 1 149 ? 15.371 -9.298 -15.355 1.00 95.69 149 ALA A O 1
ATOM 1234 N N . SER A 1 150 ? 17.217 -8.461 -16.302 1.00 96.00 150 SER A N 1
ATOM 1235 C CA . SER A 1 150 ? 18.076 -9.594 -15.930 1.00 96.00 150 SER A CA 1
ATOM 1236 C C . SER A 1 150 ? 18.404 -9.650 -14.438 1.00 96.00 150 SER A C 1
ATOM 1238 O O . SER A 1 150 ? 18.678 -10.724 -13.912 1.00 96.00 150 SER A O 1
ATOM 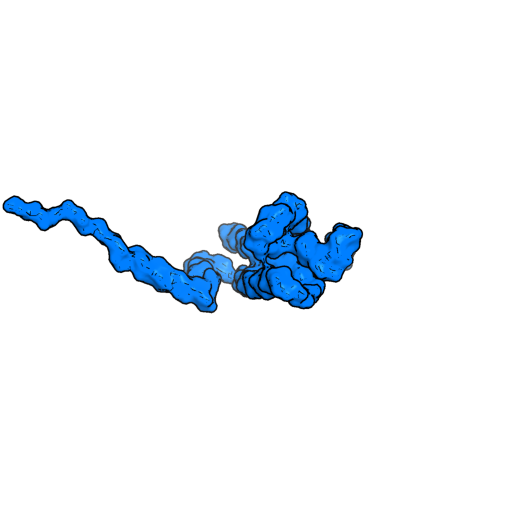1240 N N . THR A 1 151 ? 18.422 -8.498 -13.766 1.00 97.00 151 THR A N 1
ATOM 1241 C CA . THR A 1 151 ? 18.929 -8.355 -12.392 1.00 97.00 151 THR A CA 1
ATOM 1242 C C . THR A 1 151 ? 17.791 -8.186 -11.388 1.00 97.00 151 THR A C 1
ATOM 1244 O O . THR A 1 151 ? 17.930 -8.571 -10.228 1.00 97.00 151 THR A O 1
ATOM 1247 N N . ALA A 1 152 ? 16.646 -7.663 -11.833 1.00 96.25 152 ALA A N 1
ATOM 1248 C CA . ALA A 1 152 ? 15.487 -7.381 -10.996 1.00 96.25 152 ALA A CA 1
ATOM 1249 C C . ALA A 1 152 ? 15.000 -8.573 -10.148 1.00 96.25 152 ALA A C 1
ATOM 1251 O O . ALA A 1 152 ? 14.840 -8.371 -8.945 1.00 96.25 152 ALA A O 1
ATOM 1252 N N . PRO A 1 153 ? 14.854 -9.811 -10.673 1.00 94.00 153 PRO A N 1
ATOM 1253 C CA . PRO A 1 153 ? 14.414 -10.941 -9.848 1.00 94.00 153 PRO A CA 1
ATOM 1254 C C . PRO A 1 153 ? 15.378 -11.265 -8.699 1.00 94.00 153 PRO A C 1
ATOM 1256 O O . PRO A 1 153 ? 14.950 -11.573 -7.590 1.00 94.00 153 PRO A O 1
ATOM 1259 N N . ALA A 1 154 ? 16.690 -11.161 -8.942 1.00 94.94 154 ALA A N 1
ATOM 1260 C CA . ALA A 1 154 ? 17.699 -11.409 -7.916 1.00 94.94 154 ALA A CA 1
ATOM 1261 C C . ALA A 1 154 ? 17.680 -10.321 -6.833 1.00 94.94 154 ALA A C 1
ATOM 1263 O O . ALA A 1 154 ? 17.767 -10.634 -5.648 1.00 94.94 154 ALA A O 1
ATOM 1264 N N . MET A 1 155 ? 17.518 -9.054 -7.227 1.00 94.12 155 MET A N 1
ATOM 1265 C CA . MET A 1 155 ? 17.413 -7.941 -6.279 1.00 94.12 155 MET A CA 1
ATOM 1266 C C . MET A 1 155 ? 16.124 -8.009 -5.457 1.00 94.12 155 MET A C 1
ATOM 1268 O O . MET A 1 155 ? 16.166 -7.767 -4.252 1.00 94.12 155 MET A O 1
ATOM 1272 N N . LEU A 1 156 ? 15.004 -8.399 -6.073 1.00 92.31 156 LEU A N 1
ATOM 1273 C CA . LEU A 1 156 ? 13.743 -8.619 -5.367 1.00 92.31 156 LEU A CA 1
ATOM 1274 C C . LEU A 1 156 ? 13.885 -9.743 -4.333 1.00 92.31 156 LEU A C 1
ATOM 1276 O O . LEU A 1 156 ? 13.465 -9.582 -3.193 1.00 92.31 156 LEU A O 1
ATOM 1280 N N . LEU A 1 157 ? 14.561 -10.845 -4.677 1.00 89.94 157 LEU A N 1
ATOM 1281 C CA . LEU A 1 157 ? 14.834 -11.924 -3.724 1.00 89.94 157 LEU A CA 1
ATOM 1282 C C . LEU A 1 157 ? 15.694 -11.456 -2.537 1.00 89.94 157 LEU A C 1
ATOM 1284 O O . LEU A 1 157 ? 15.383 -11.781 -1.393 1.00 89.94 157 LEU A O 1
ATOM 1288 N N . VAL A 1 158 ? 16.759 -10.684 -2.788 1.00 88.44 158 VAL A N 1
ATOM 1289 C CA . VAL A 1 158 ? 17.592 -10.100 -1.717 1.00 88.44 158 VAL A CA 1
ATOM 1290 C C . VAL A 1 158 ? 16.743 -9.233 -0.787 1.00 88.44 158 VAL A C 1
ATOM 1292 O O . VAL A 1 158 ? 16.888 -9.308 0.435 1.00 88.44 158 VAL A O 1
ATOM 1295 N N . PHE A 1 159 ? 15.829 -8.450 -1.353 1.00 84.88 159 PHE A N 1
ATOM 1296 C CA . PHE A 1 159 ? 14.916 -7.617 -0.587 1.00 84.88 159 PHE A CA 1
ATOM 1297 C C . PHE A 1 159 ? 13.950 -8.444 0.281 1.00 84.88 159 PHE A C 1
ATOM 1299 O O . PHE A 1 159 ? 13.890 -8.226 1.493 1.00 84.88 159 PHE A O 1
ATOM 1306 N N . LEU A 1 160 ? 13.290 -9.456 -0.294 1.00 85.06 160 LEU A N 1
ATOM 1307 C CA . LEU A 1 160 ? 12.397 -10.376 0.427 1.00 85.06 160 LEU A CA 1
ATOM 1308 C C . LEU A 1 160 ? 13.094 -11.057 1.617 1.00 85.06 160 LEU A C 1
ATOM 1310 O O . LEU A 1 160 ? 12.543 -11.143 2.718 1.00 85.06 160 LEU A O 1
ATOM 1314 N N . VAL A 1 161 ? 14.332 -11.519 1.411 1.00 83.44 161 VAL A N 1
ATOM 1315 C CA . VAL A 1 161 ? 15.142 -12.157 2.460 1.00 83.44 161 VAL A CA 1
ATOM 1316 C C . VAL A 1 161 ? 15.533 -11.155 3.546 1.00 83.44 161 VAL A C 1
ATOM 1318 O O . VAL A 1 161 ? 15.549 -11.504 4.723 1.00 83.44 161 VAL A O 1
ATOM 1321 N N . THR A 1 162 ? 15.828 -9.908 3.177 1.00 79.56 162 THR A N 1
ATOM 1322 C CA . THR A 1 162 ? 16.194 -8.862 4.141 1.00 79.56 162 THR A CA 1
ATOM 1323 C C . THR A 1 162 ? 15.034 -8.561 5.087 1.00 79.56 162 THR A C 1
ATOM 1325 O O . THR A 1 162 ? 15.234 -8.580 6.297 1.00 79.56 162 THR A O 1
ATOM 1328 N N . ILE A 1 163 ? 13.817 -8.377 4.566 1.00 71.81 163 ILE A N 1
ATOM 1329 C CA . ILE A 1 163 ? 12.628 -8.141 5.403 1.00 71.81 163 ILE A CA 1
ATOM 1330 C C . ILE A 1 163 ? 12.338 -9.337 6.307 1.00 71.81 163 ILE A C 1
ATOM 1332 O O . ILE A 1 163 ? 12.087 -9.161 7.495 1.00 71.81 163 ILE A O 1
ATOM 1336 N N . SER A 1 164 ? 12.459 -10.555 5.775 1.00 66.06 164 SER A N 1
ATOM 1337 C CA . SER A 1 164 ? 12.232 -11.776 6.557 1.00 66.06 164 SER A CA 1
ATOM 1338 C C . SER A 1 164 ? 13.208 -11.927 7.735 1.00 66.06 164 SER A C 1
ATOM 1340 O O . SER A 1 164 ? 12.870 -12.566 8.725 1.00 66.06 164 SER A O 1
ATOM 1342 N N . ASN A 1 165 ? 14.412 -11.350 7.641 1.00 62.59 165 ASN A N 1
ATOM 1343 C CA . ASN A 1 165 ? 15.442 -11.438 8.680 1.00 62.59 165 ASN A CA 1
ATOM 1344 C C . ASN A 1 165 ? 15.383 -10.302 9.714 1.00 62.59 165 ASN A C 1
ATOM 1346 O O . ASN A 1 165 ? 15.881 -10.487 10.820 1.00 62.59 165 ASN A O 1
ATOM 1350 N N . VAL A 1 166 ? 14.784 -9.150 9.391 1.00 56.25 166 VAL A N 1
ATOM 1351 C CA . VAL A 1 166 ? 14.607 -8.043 10.353 1.00 56.25 166 VAL A CA 1
ATOM 1352 C C . VAL A 1 166 ? 13.588 -8.407 11.444 1.00 56.25 166 VAL A C 1
ATOM 1354 O O . VAL A 1 166 ? 13.716 -7.946 12.572 1.00 56.25 166 VAL A O 1
ATOM 1357 N N . SER A 1 167 ? 12.644 -9.308 11.160 1.00 47.59 167 SER A N 1
ATOM 1358 C CA . SER A 1 167 ? 11.644 -9.793 12.127 1.00 47.59 167 SER A CA 1
ATOM 1359 C C . SER A 1 167 ? 12.093 -10.996 12.977 1.00 47.59 167 SER A C 1
ATOM 1361 O O . SER A 1 167 ? 11.273 -11.609 13.657 1.00 47.59 167 SER A O 1
ATOM 1363 N N . ILE A 1 168 ? 13.379 -11.375 12.942 1.00 40.88 168 ILE A N 1
ATOM 1364 C CA . ILE A 1 168 ? 13.951 -12.448 13.784 1.00 40.88 168 ILE A CA 1
ATOM 1365 C C . ILE A 1 168 ? 15.155 -11.926 14.585 1.00 40.88 168 ILE A C 1
ATOM 1367 O O . ILE A 1 168 ? 16.157 -12.621 14.753 1.00 40.88 168 ILE A O 1
ATOM 1371 N N . GLU A 1 169 ? 15.080 -10.702 15.108 1.00 28.59 169 GLU A N 1
ATOM 1372 C CA . GLU A 1 169 ? 15.904 -10.346 16.267 1.00 28.59 169 GLU A CA 1
ATOM 1373 C C . GLU A 1 169 ? 15.112 -10.640 17.551 1.00 28.59 169 GLU A C 1
ATOM 1375 O O . GLU A 1 169 ? 14.068 -10.030 17.785 1.00 28.59 169 GLU A O 1
ATOM 1380 N N . PRO A 1 170 ? 15.555 -11.602 18.383 1.00 34.88 170 PRO A N 1
ATOM 1381 C CA . PRO A 1 170 ? 14.904 -11.868 19.653 1.00 34.88 170 PRO A CA 1
ATOM 1382 C C . PRO A 1 170 ? 15.161 -10.692 20.602 1.00 34.88 170 PRO A C 1
ATOM 1384 O O . PRO A 1 170 ? 16.313 -10.309 20.817 1.00 34.88 170 PRO A O 1
ATOM 1387 N N . CYS A 1 171 ? 14.088 -10.149 21.182 1.00 36.09 171 CYS A N 1
ATOM 1388 C CA . CYS A 1 171 ? 14.172 -9.400 22.438 1.00 36.09 171 CYS A CA 1
ATOM 1389 C C . CYS A 1 171 ? 14.876 -10.218 23.532 1.00 36.09 171 CYS A C 1
ATOM 1391 O O . CYS A 1 171 ? 14.631 -11.447 23.613 1.00 36.09 171 CYS A O 1
#

Secondary structure (DSSP, 8-state):
----------SSHHHHHHHHHHHHHH-SSHHHHHHHHHTT---HHHHHHHHHHHHHHHHHHHHHHHHHHT----HHHHHHHHHHHTHHHHHHHHHHHHHTT-PPPHHHHHHHHHHHHHHHHHHHHHSHHHHHHHT---HHHHHHHHH-TTTHHHHHHHHHHHHHHHTT---

Organism: Trifolium pratense (NCBI:txid57577)

Sequence (171 aa):
MNENLLQTPKRKDEKATQDLVSCFSTDPFGPLVTIFEQRGLLTERITEELRHGEEYWALERKLCHALINEDEILIDDVMKAIHLKSFDYRVLNLLLYQLQGAKADELHMEFLSISEFLVEVSDDLYDYEDDVLENNFNVLRMFIRIYGASTAPAMLLVFLVTISNVSIEPC

Foldseek 3Di:
DDPDDDDDPPPPVVVVVVVVVVVCVVPVCVVVQVVCVVVVNDDPLLVVLVVLVVVLVVLFCVLLVCVVVVHDDDPVSLVSNLLNVCSVVVSVVSSVCVVVVHDDDVVVSLVVSLVSSVVLLVVLVVCVVVCVVVSGDHSLSSLCSHPNPVCSVVVVVVVNVVSVVVSPDDD

pLDDT: mean 84.71, std 18.71, range [28.59, 97.56]

Radius of gyration: 21.4 Å; chains: 1; bounding box: 76×31×42 Å